Protein AF-A0A7J9ICP5-F1 (afdb_monomer)

Structure (mmCIF, N/CA/C/O backbone):
data_AF-A0A7J9ICP5-F1
#
_entry.id   AF-A0A7J9ICP5-F1
#
loop_
_atom_site.group_PDB
_atom_site.id
_atom_site.type_symbol
_atom_site.label_atom_id
_atom_site.label_alt_id
_atom_site.label_comp_id
_atom_site.label_asym_id
_atom_site.label_entity_id
_atom_site.label_seq_id
_atom_site.pdbx_PDB_ins_code
_atom_site.Cartn_x
_atom_site.Cartn_y
_atom_site.Cartn_z
_atom_site.occupancy
_atom_site.B_iso_or_equiv
_atom_site.auth_seq_id
_atom_site.auth_comp_id
_atom_site.auth_asym_id
_atom_site.auth_atom_id
_atom_site.pdbx_PDB_model_num
ATOM 1 N N . MET A 1 1 ? -25.278 -6.579 9.855 1.00 57.22 1 MET A N 1
ATOM 2 C CA . MET A 1 1 ? -24.110 -5.909 10.465 1.00 57.22 1 MET A CA 1
ATOM 3 C C . MET A 1 1 ? -23.139 -5.557 9.346 1.00 57.22 1 MET A C 1
ATOM 5 O O . MET A 1 1 ? -22.903 -6.419 8.502 1.00 57.22 1 MET A O 1
ATOM 9 N N . ARG A 1 2 ? -22.665 -4.307 9.237 1.00 70.25 2 ARG A N 1
ATOM 10 C CA . ARG A 1 2 ? -21.679 -3.963 8.193 1.00 70.25 2 ARG A CA 1
ATOM 11 C C . ARG A 1 2 ? -20.329 -4.577 8.582 1.00 70.25 2 ARG A C 1
ATOM 13 O O . ARG A 1 2 ? -19.960 -4.553 9.748 1.00 70.25 2 ARG A O 1
ATOM 20 N N . SER A 1 3 ? -19.593 -5.138 7.622 1.00 76.00 3 SER A N 1
ATOM 21 C CA . SER A 1 3 ? -18.364 -5.915 7.886 1.00 76.00 3 SER A CA 1
ATOM 22 C C . SER A 1 3 ? -17.249 -5.144 8.624 1.00 76.00 3 SER A C 1
ATOM 24 O O . SER A 1 3 ? -16.342 -5.784 9.167 1.00 76.00 3 SER A O 1
ATOM 26 N N . GLY A 1 4 ? -17.273 -3.807 8.596 1.00 79.19 4 GLY A N 1
ATOM 27 C CA . GLY A 1 4 ? -16.241 -2.940 9.172 1.00 79.19 4 GLY A CA 1
ATOM 28 C C . GLY A 1 4 ? -16.616 -2.218 10.462 1.00 79.19 4 GLY A C 1
ATOM 29 O O . GLY A 1 4 ? -15.794 -1.470 10.973 1.00 79.19 4 GLY A O 1
ATOM 30 N N . GLU A 1 5 ? -17.827 -2.409 10.982 1.00 87.94 5 GLU A N 1
ATOM 31 C CA . GLU A 1 5 ? -18.321 -1.657 12.138 1.00 87.94 5 GLU A CA 1
ATOM 32 C C . GLU A 1 5 ? -17.436 -1.889 13.377 1.00 87.94 5 GLU A C 1
ATOM 34 O O . GLU A 1 5 ? -17.171 -3.031 13.755 1.00 87.94 5 GLU A O 1
ATOM 39 N N . GLY A 1 6 ? -16.928 -0.801 13.966 1.00 88.75 6 GLY A N 1
ATOM 40 C CA . GLY A 1 6 ? -15.986 -0.834 15.093 1.00 88.75 6 GLY A CA 1
ATOM 41 C C . GLY A 1 6 ? -14.525 -1.124 14.725 1.00 88.75 6 GLY A C 1
ATOM 42 O O . GLY A 1 6 ? -13.682 -1.150 15.618 1.00 88.75 6 GLY A O 1
ATOM 43 N N . LYS A 1 7 ? -14.206 -1.313 13.437 1.00 95.38 7 LYS A N 1
ATOM 44 C CA . LYS A 1 7 ? -12.845 -1.598 12.964 1.00 95.38 7 LYS A CA 1
ATOM 45 C C . LYS A 1 7 ? -12.193 -0.360 12.371 1.00 95.38 7 LYS A C 1
ATOM 47 O O . LYS A 1 7 ? -12.807 0.360 11.578 1.00 95.38 7 LYS A O 1
ATOM 52 N N . THR A 1 8 ? -10.917 -0.165 12.686 1.00 97.19 8 THR A N 1
ATOM 53 C CA . THR A 1 8 ? -10.115 0.938 12.144 1.00 97.19 8 THR A CA 1
ATOM 54 C C . THR A 1 8 ? -9.072 0.402 11.175 1.00 97.19 8 THR A C 1
ATOM 56 O O . THR A 1 8 ? -8.443 -0.622 11.437 1.00 97.19 8 THR A O 1
ATOM 59 N N . VAL A 1 9 ? -8.884 1.079 10.045 1.00 96.94 9 VAL A N 1
ATOM 60 C CA . VAL A 1 9 ? -7.841 0.758 9.064 1.00 96.94 9 VAL A CA 1
ATOM 61 C C . VAL A 1 9 ? -7.053 2.004 8.688 1.00 96.94 9 VAL A C 1
ATOM 63 O O . VAL A 1 9 ? -7.603 3.105 8.644 1.00 96.94 9 VAL A O 1
ATOM 66 N N . CYS A 1 10 ? -5.773 1.822 8.382 1.00 96.44 10 CYS A N 1
ATOM 67 C CA . CYS A 1 10 ? -4.912 2.880 7.868 1.00 96.44 10 CYS A CA 1
ATOM 68 C C . CYS A 1 10 ? -4.816 2.787 6.340 1.00 96.44 10 CYS A C 1
ATOM 70 O O . CYS A 1 10 ? -4.688 1.693 5.790 1.00 96.44 10 CYS A O 1
ATOM 72 N N . VAL A 1 11 ? -4.860 3.923 5.648 1.00 95.69 11 VAL A N 1
ATOM 73 C CA . VAL A 1 11 ? -4.594 4.027 4.208 1.00 95.69 11 VAL A CA 1
ATOM 74 C C . VAL A 1 11 ? -3.476 5.042 3.994 1.00 95.69 11 VAL A C 1
ATOM 76 O O . VAL A 1 11 ? -3.651 6.236 4.252 1.00 95.69 11 VAL A O 1
ATOM 79 N N . THR A 1 12 ? -2.327 4.586 3.498 1.00 93.12 12 THR A N 1
ATOM 80 C CA . THR A 1 12 ? -1.235 5.495 3.119 1.00 93.12 12 THR A CA 1
ATOM 81 C C . THR A 1 12 ? -1.519 6.081 1.743 1.00 93.12 12 THR A C 1
ATOM 83 O O . THR A 1 12 ? -2.056 5.391 0.877 1.00 93.12 12 THR A O 1
ATOM 86 N N . GLY A 1 13 ? -1.182 7.355 1.517 1.00 89.88 13 GLY A N 1
ATOM 87 C CA . GLY A 1 13 ? -1.407 7.990 0.213 1.00 89.88 13 GLY A CA 1
ATOM 88 C C . GLY A 1 13 ? -2.889 8.160 -0.135 1.00 89.88 13 GLY A C 1
ATOM 89 O O . GLY A 1 13 ? -3.246 8.101 -1.306 1.00 89.88 13 GLY A O 1
ATOM 90 N N . ALA A 1 14 ? -3.751 8.383 0.866 1.00 91.44 14 ALA A N 1
ATOM 91 C CA . ALA A 1 14 ? -5.214 8.437 0.733 1.00 91.44 14 ALA A CA 1
ATOM 92 C C . ALA A 1 14 ? -5.750 9.420 -0.334 1.00 91.44 14 ALA A C 1
ATOM 94 O O . ALA A 1 14 ? -6.860 9.240 -0.832 1.00 91.44 14 ALA A O 1
ATOM 95 N N . PHE A 1 15 ? -4.962 10.431 -0.709 1.00 88.56 15 PHE A N 1
ATOM 96 C CA . PHE A 1 15 ? -5.285 11.395 -1.770 1.00 88.56 15 PHE A CA 1
ATOM 97 C C . PHE A 1 15 ? -5.032 10.866 -3.194 1.00 88.56 15 PHE A C 1
ATOM 99 O O . PHE A 1 15 ? -5.387 11.526 -4.167 1.00 88.56 15 PHE A O 1
ATOM 106 N N . GLY A 1 16 ? -4.407 9.696 -3.336 1.00 87.38 16 GLY A N 1
ATOM 107 C CA . GLY A 1 16 ? -4.132 9.070 -4.625 1.00 87.38 16 GLY A CA 1
ATOM 108 C C . GLY A 1 16 ? -5.400 8.592 -5.335 1.00 87.38 16 GLY A C 1
ATOM 109 O O . GLY A 1 16 ? -6.433 8.342 -4.716 1.00 87.38 16 GLY A O 1
ATOM 110 N N . TYR A 1 17 ? -5.310 8.408 -6.653 1.00 90.12 17 TYR A N 1
ATOM 111 C CA . TYR A 1 17 ? -6.454 8.036 -7.491 1.00 90.12 17 TYR A CA 1
ATOM 112 C C . TYR A 1 17 ? -7.150 6.748 -7.013 1.00 90.12 17 TYR A C 1
ATOM 114 O O . TYR A 1 17 ? -8.335 6.768 -6.680 1.00 90.12 17 TYR A O 1
ATOM 122 N N . ILE A 1 18 ? -6.401 5.647 -6.882 1.00 89.69 18 ILE A N 1
ATOM 123 C CA . ILE A 1 18 ? -6.932 4.357 -6.402 1.00 89.69 18 ILE A CA 1
ATOM 124 C C . ILE A 1 18 ? -7.323 4.448 -4.920 1.00 89.69 18 ILE A C 1
ATOM 126 O O . ILE A 1 18 ? -8.354 3.911 -4.507 1.00 89.69 18 ILE A O 1
ATOM 130 N N . ALA A 1 19 ? -6.524 5.168 -4.130 1.00 91.56 19 ALA A N 1
ATOM 131 C CA . ALA A 1 19 ? -6.720 5.317 -2.695 1.00 91.56 19 ALA A CA 1
ATOM 132 C C . ALA A 1 19 ? -8.046 6.016 -2.365 1.00 91.56 19 ALA A C 1
ATOM 134 O O . ALA A 1 19 ? -8.776 5.557 -1.495 1.00 91.56 19 ALA A O 1
ATOM 135 N N . SER A 1 20 ? -8.413 7.062 -3.108 1.00 93.94 20 SER A N 1
ATOM 136 C CA . SER A 1 20 ? -9.664 7.800 -2.896 1.00 93.94 20 SER A CA 1
ATOM 137 C C . SER A 1 20 ? -10.902 6.906 -3.067 1.00 93.94 20 SER A C 1
ATOM 139 O O . SER A 1 20 ? -11.825 6.923 -2.245 1.00 93.94 20 SER A O 1
ATOM 141 N N . CYS A 1 21 ? -10.890 6.041 -4.086 1.00 94.81 21 CYS A N 1
ATOM 142 C CA . CYS A 1 21 ? -11.923 5.037 -4.314 1.00 94.81 21 CYS A CA 1
ATOM 143 C C . CYS A 1 21 ? -11.946 3.988 -3.196 1.00 94.81 21 CYS A C 1
ATOM 145 O O . CYS A 1 21 ? -13.022 3.644 -2.703 1.00 94.81 21 CYS A O 1
ATOM 147 N N . LEU A 1 22 ? -10.777 3.509 -2.764 1.00 94.81 22 LEU A N 1
ATOM 148 C CA . LEU A 1 22 ? -10.652 2.559 -1.660 1.00 94.81 22 LEU A CA 1
ATOM 149 C C . LEU A 1 22 ? -11.206 3.135 -0.348 1.00 94.81 22 LEU A C 1
ATOM 151 O O . LEU A 1 22 ? -12.031 2.490 0.297 1.00 94.81 22 LEU A O 1
ATOM 155 N N . VAL A 1 23 ? -10.825 4.364 0.012 1.00 96.12 23 VAL A N 1
ATOM 156 C CA . VAL A 1 23 ? -11.316 5.074 1.205 1.00 96.12 23 VAL A CA 1
ATOM 157 C C . VAL A 1 23 ? -12.838 5.192 1.163 1.00 96.12 23 VAL A C 1
ATOM 159 O O . VAL A 1 23 ? -13.505 4.846 2.138 1.00 96.12 23 VAL A O 1
ATOM 162 N N . LYS A 1 24 ? -13.412 5.587 0.018 1.00 95.38 24 LYS A N 1
ATOM 163 C CA . LYS A 1 24 ? -14.870 5.641 -0.160 1.00 95.38 24 LYS A CA 1
ATOM 164 C C . LYS A 1 24 ? -15.528 4.287 0.127 1.00 95.38 24 L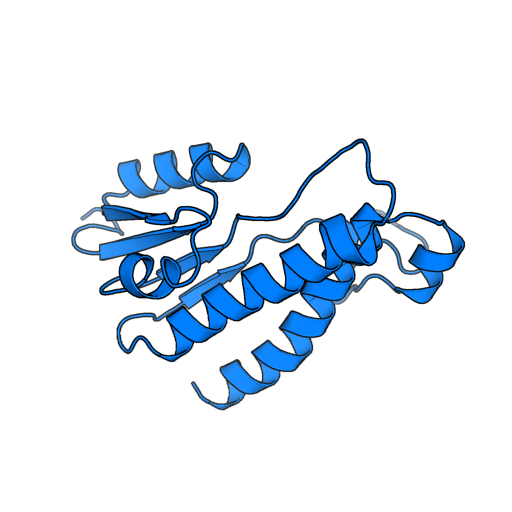YS A C 1
ATOM 166 O O . LYS A 1 24 ? -16.529 4.236 0.838 1.00 95.38 24 LYS A O 1
ATOM 171 N N . GLN A 1 25 ? -14.979 3.190 -0.396 1.00 96.12 25 GLN A N 1
ATOM 172 C 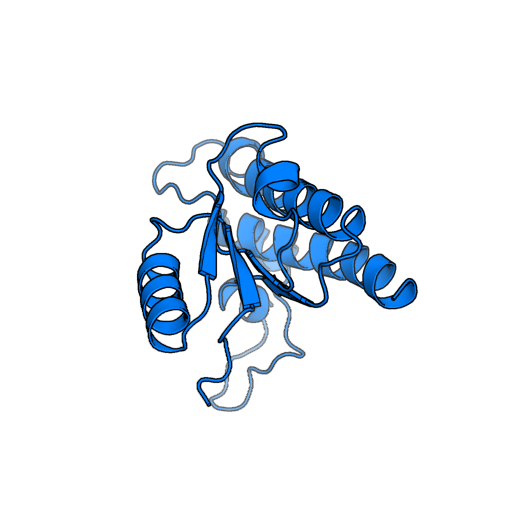CA . GLN A 1 25 ? -15.527 1.846 -0.176 1.00 96.12 25 GLN A CA 1
ATOM 173 C C . GLN A 1 25 ? -15.398 1.384 1.282 1.00 96.12 25 GLN A C 1
ATOM 175 O O . GLN A 1 25 ? -16.332 0.784 1.816 1.00 96.12 25 GLN A O 1
ATOM 180 N N . LEU A 1 26 ? -14.277 1.682 1.942 1.00 95.94 26 LEU A N 1
ATOM 181 C CA . LEU A 1 26 ? -14.059 1.366 3.356 1.00 95.94 26 LEU A CA 1
ATOM 182 C C . LEU A 1 26 ? -15.070 2.099 4.250 1.00 95.94 26 LEU A C 1
ATOM 184 O O . LEU A 1 26 ? -15.741 1.464 5.065 1.00 95.94 26 LEU A O 1
ATOM 188 N N . LEU A 1 27 ? -15.271 3.400 4.026 1.00 96.31 27 LEU A N 1
ATOM 189 C CA . LEU A 1 27 ? -16.260 4.196 4.760 1.00 96.31 27 LEU A CA 1
ATOM 190 C C . LEU A 1 27 ? -17.692 3.683 4.534 1.00 96.31 27 LEU A C 1
ATOM 192 O O . LEU A 1 27 ? -18.451 3.508 5.487 1.00 96.31 27 LEU A O 1
ATOM 196 N N . LEU A 1 28 ? -18.063 3.352 3.289 1.00 95.81 28 LEU A N 1
ATOM 197 C CA . LEU A 1 28 ? -19.379 2.770 2.980 1.00 95.81 28 LEU A CA 1
ATOM 198 C C . LEU A 1 28 ? -19.614 1.432 3.701 1.00 95.81 28 LEU A C 1
ATOM 200 O O . LEU A 1 28 ? -20.741 1.124 4.099 1.00 95.81 28 LEU A O 1
ATOM 204 N N . ARG A 1 29 ? -18.550 0.657 3.926 1.00 95.44 29 ARG A N 1
ATOM 205 C CA . ARG A 1 29 ? -18.579 -0.609 4.674 1.00 95.44 29 ARG A CA 1
ATOM 206 C C . ARG A 1 29 ? -18.495 -0.438 6.197 1.00 95.44 29 ARG A C 1
ATOM 208 O O . ARG A 1 29 ? -18.512 -1.447 6.900 1.00 95.44 29 ARG A O 1
ATOM 215 N N . GLY A 1 30 ? -18.476 0.799 6.699 1.00 95.25 30 GLY A N 1
ATOM 216 C CA . GLY A 1 30 ? -18.539 1.121 8.128 1.00 95.25 30 GLY A CA 1
ATOM 217 C C . GLY A 1 30 ? -17.196 1.104 8.859 1.00 95.25 30 GLY A C 1
ATOM 218 O O . GLY A 1 30 ? -17.205 1.086 10.084 1.00 95.25 30 GLY A O 1
ATOM 219 N N . TYR A 1 31 ? -16.072 1.091 8.136 1.00 97.06 31 TYR A N 1
ATOM 220 C CA . TYR A 1 31 ? -14.744 1.209 8.743 1.00 97.06 31 TYR A CA 1
ATOM 221 C C . TYR A 1 31 ? -14.447 2.656 9.141 1.00 97.06 31 TYR A C 1
ATOM 223 O O . TYR A 1 31 ? -14.782 3.587 8.407 1.00 97.06 31 TYR A O 1
ATOM 231 N N . THR A 1 32 ? -13.712 2.832 10.236 1.00 97.31 32 THR A N 1
ATOM 232 C CA . THR A 1 32 ? -12.996 4.081 10.514 1.00 97.31 32 THR A CA 1
ATOM 233 C C . THR A 1 32 ? -11.697 4.079 9.715 1.00 97.31 32 THR A C 1
ATOM 235 O O . THR A 1 32 ? -10.926 3.122 9.781 1.00 97.31 32 THR A O 1
ATOM 238 N N . VAL A 1 33 ? -11.442 5.139 8.947 1.00 96.38 33 VAL A N 1
ATOM 239 C CA . VAL A 1 33 ? -10.236 5.245 8.116 1.00 96.38 33 VAL A CA 1
ATOM 240 C C . VAL A 1 33 ? -9.304 6.305 8.687 1.00 96.38 33 VAL A C 1
ATOM 242 O O . VAL A 1 33 ? -9.676 7.474 8.777 1.00 96.38 33 VAL A O 1
ATOM 245 N N . LYS A 1 34 ? -8.078 5.902 9.028 1.00 95.31 34 LYS A N 1
ATOM 246 C CA . LYS A 1 34 ? -6.953 6.808 9.271 1.00 95.31 34 LYS A CA 1
ATOM 247 C C . LYS A 1 34 ? -6.164 6.983 7.974 1.00 95.31 34 LYS A C 1
ATOM 249 O O . LYS A 1 34 ? -5.876 6.007 7.287 1.00 95.31 34 LYS A O 1
ATOM 254 N N . ALA A 1 35 ? -5.814 8.218 7.635 1.00 91.19 35 ALA A N 1
ATOM 255 C CA . ALA A 1 35 ? -4.960 8.527 6.492 1.00 91.19 35 ALA A CA 1
ATOM 256 C C . ALA A 1 35 ? -3.599 9.018 6.992 1.00 91.19 35 ALA A C 1
ATOM 258 O O . ALA A 1 35 ? -3.552 9.899 7.848 1.00 91.19 35 ALA A O 1
ATOM 259 N N . SER A 1 36 ? -2.504 8.46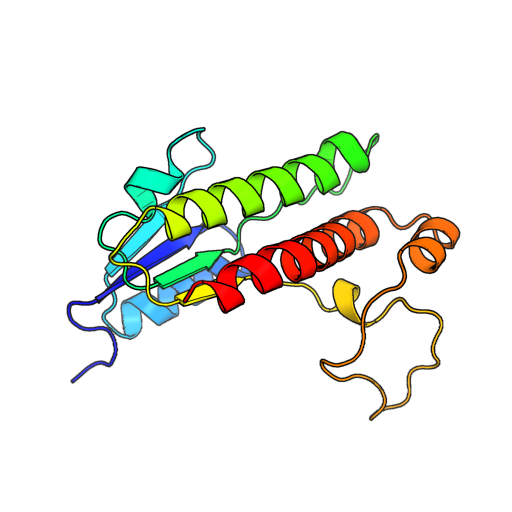4 6.465 1.00 82.50 36 SER A N 1
ATOM 260 C CA . SER A 1 36 ? -1.155 8.918 6.819 1.00 82.50 36 SER A CA 1
ATOM 261 C C . SER A 1 36 ? -0.680 10.046 5.895 1.00 82.50 36 SER A C 1
ATOM 263 O O . SER A 1 36 ? -0.985 10.063 4.697 1.00 82.50 36 SER A O 1
ATOM 265 N N . VAL A 1 37 ? 0.112 10.966 6.446 1.00 69.31 37 VAL A N 1
ATOM 266 C CA . VAL A 1 37 ? 0.812 12.036 5.711 1.00 69.31 37 VAL A CA 1
ATOM 267 C C . VAL A 1 37 ? 2.292 11.639 5.571 1.00 69.31 37 VAL A C 1
ATOM 269 O O . VAL A 1 37 ? 2.739 10.727 6.254 1.00 69.31 37 VAL A O 1
ATOM 272 N N . ARG A 1 38 ? 3.063 12.221 4.643 1.00 67.19 38 ARG A N 1
ATOM 273 C CA . ARG A 1 38 ? 4.445 11.781 4.323 1.00 67.19 38 ARG A CA 1
ATOM 274 C C . ARG A 1 38 ? 5.505 12.303 5.310 1.00 67.19 38 ARG A C 1
ATOM 276 O O . ARG A 1 38 ? 6.607 12.636 4.882 1.00 67.19 38 ARG A O 1
ATOM 283 N N . ASP A 1 39 ? 5.204 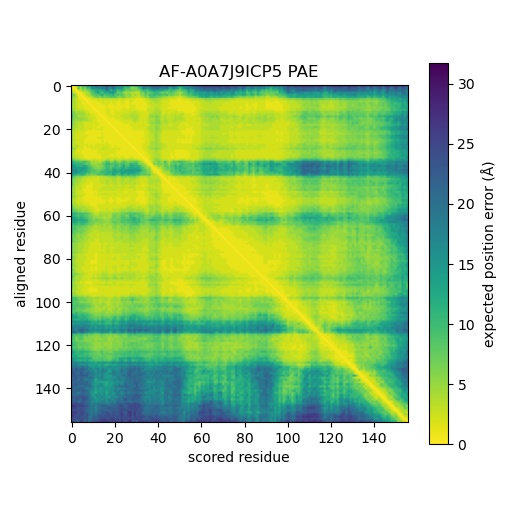12.352 6.604 1.00 66.31 39 ASP A N 1
ATOM 284 C CA . ASP A 1 39 ? 6.145 12.865 7.606 1.00 66.31 39 ASP A CA 1
ATOM 285 C C . ASP A 1 39 ? 6.909 11.713 8.292 1.00 66.31 39 ASP A C 1
ATOM 287 O O . ASP A 1 39 ? 6.311 10.677 8.605 1.00 66.31 39 ASP A O 1
ATOM 291 N N . PRO A 1 40 ? 8.226 11.830 8.539 1.00 57.06 40 PRO A N 1
ATOM 292 C CA . PRO A 1 40 ? 8.976 10.833 9.307 1.00 57.06 40 PRO A CA 1
ATOM 293 C C . PRO A 1 40 ? 8.339 10.582 10.686 1.00 57.06 40 PRO A C 1
ATOM 295 O O . PRO A 1 40 ? 7.993 11.528 11.386 1.00 57.06 40 PRO 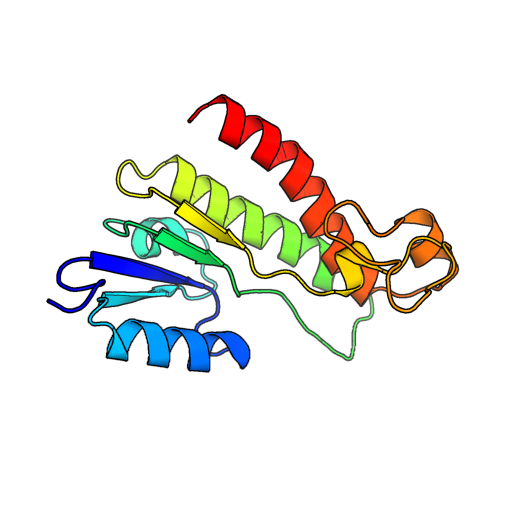A O 1
ATOM 298 N N . GLY A 1 41 ? 8.148 9.314 11.069 1.00 66.00 41 GLY A N 1
ATOM 299 C CA . GLY A 1 41 ? 7.477 8.926 12.324 1.00 66.00 41 GLY A CA 1
ATOM 300 C C . GLY A 1 41 ? 5.945 9.049 12.317 1.00 66.00 41 GLY A C 1
ATOM 301 O O . GLY A 1 41 ? 5.292 8.627 13.267 1.00 66.00 41 GLY A O 1
ATOM 302 N N . SER A 1 42 ? 5.336 9.568 11.244 1.00 74.38 42 SER A N 1
ATOM 303 C CA . SER A 1 42 ? 3.869 9.673 11.146 1.00 74.38 42 SER A CA 1
ATOM 304 C C . SER A 1 42 ? 3.159 8.332 10.957 1.00 74.38 42 SER A C 1
ATOM 306 O O . SER A 1 42 ? 1.957 8.237 11.201 1.00 74.38 42 SER A O 1
ATOM 308 N N . TYR A 1 43 ? 3.872 7.291 10.518 1.00 88.69 43 TYR A N 1
ATOM 309 C CA . TYR A 1 43 ? 3.260 5.987 10.292 1.00 88.69 43 TYR A CA 1
ATOM 310 C C . TYR A 1 43 ? 2.914 5.284 11.604 1.00 88.69 43 TYR A C 1
ATOM 312 O O . TYR A 1 43 ? 1.845 4.686 11.661 1.00 88.69 43 TYR A O 1
ATOM 320 N N . ASP A 1 44 ? 3.718 5.430 12.663 1.00 90.12 44 ASP A N 1
ATOM 321 C CA . ASP A 1 44 ? 3.451 4.813 13.972 1.00 90.12 44 ASP A CA 1
ATOM 322 C C . ASP A 1 44 ? 2.094 5.265 14.534 1.00 90.12 44 ASP A C 1
ATOM 324 O O . ASP A 1 44 ? 1.232 4.444 14.849 1.00 90.12 44 ASP A O 1
ATOM 328 N N . SER A 1 45 ? 1.847 6.577 14.555 1.00 89.88 45 SER A N 1
ATOM 329 C CA . SER A 1 45 ? 0.567 7.140 15.006 1.00 89.88 45 SER A CA 1
ATOM 330 C C . SER A 1 45 ? -0.590 6.841 14.041 1.00 89.88 45 SER A C 1
ATOM 332 O O . SER A 1 45 ? -1.740 6.659 14.461 1.00 89.88 45 SER A O 1
ATOM 334 N N . ALA A 1 46 ? -0.308 6.744 12.737 1.00 91.12 46 ALA A N 1
ATOM 335 C CA . ALA A 1 46 ? -1.312 6.400 11.735 1.00 91.12 46 ALA A CA 1
ATOM 336 C C . ALA A 1 46 ? -1.772 4.934 11.831 1.00 91.12 46 ALA A C 1
ATOM 338 O O . ALA A 1 46 ? -2.943 4.649 11.567 1.00 91.12 46 ALA A O 1
ATOM 339 N N . VAL A 1 47 ? -0.888 4.004 12.210 1.00 93.56 47 VAL A N 1
ATOM 340 C CA . VAL A 1 47 ? -1.220 2.574 12.356 1.00 93.56 47 VAL A CA 1
ATOM 341 C C . VAL A 1 47 ? -1.681 2.197 13.763 1.00 93.56 47 VAL A C 1
ATOM 343 O O . VAL A 1 47 ? -2.245 1.119 13.944 1.00 93.56 47 VAL A O 1
ATOM 346 N N . GLU A 1 48 ? -1.498 3.065 14.756 1.00 92.81 48 GLU A N 1
ATOM 347 C CA . GLU A 1 48 ? -1.948 2.824 16.127 1.00 92.81 48 GLU A CA 1
ATOM 348 C C . GLU A 1 48 ? -3.456 2.517 16.186 1.00 92.81 48 GLU A C 1
ATOM 350 O O . GLU A 1 48 ? -4.292 3.291 15.703 1.00 92.81 48 GLU A O 1
ATOM 355 N N . GLY A 1 49 ? -3.818 1.373 16.774 1.00 94.62 49 GLY A N 1
ATOM 356 C CA . GLY A 1 49 ? -5.207 0.922 16.910 1.00 94.62 49 GLY A CA 1
ATOM 357 C C . GLY A 1 49 ? -5.882 0.497 15.599 1.00 94.62 49 GLY A C 1
ATOM 358 O O . GLY A 1 49 ? -7.084 0.224 15.597 1.00 94.62 49 GLY A O 1
ATOM 359 N N . CYS A 1 50 ? -5.149 0.448 14.484 1.00 96.56 50 CYS A N 1
ATOM 360 C CA . CYS A 1 50 ? -5.648 -0.094 13.226 1.00 96.56 50 CYS A CA 1
ATOM 361 C C . CYS A 1 50 ? -5.549 -1.626 13.227 1.00 96.56 50 CYS A C 1
ATOM 363 O O . CYS A 1 50 ? -4.563 -2.202 13.664 1.00 96.56 50 CYS A O 1
ATOM 365 N N . GLU A 1 51 ? -6.547 -2.301 12.661 1.00 95.88 51 GLU A N 1
ATOM 366 C CA . GLU A 1 51 ? -6.505 -3.754 12.449 1.00 95.88 51 GLU A CA 1
ATOM 367 C C . GLU A 1 51 ? -5.893 -4.131 11.099 1.00 95.88 51 GLU A C 1
ATOM 369 O O . GLU A 1 51 ? -5.494 -5.277 10.882 1.00 95.88 51 GLU A O 1
ATOM 374 N N . GLY A 1 52 ? -5.822 -3.179 10.170 1.00 94.69 52 GLY A N 1
ATOM 375 C CA . GLY A 1 52 ? -5.187 -3.393 8.882 1.00 94.69 52 GLY A CA 1
ATOM 376 C C . GLY A 1 52 ? -4.688 -2.114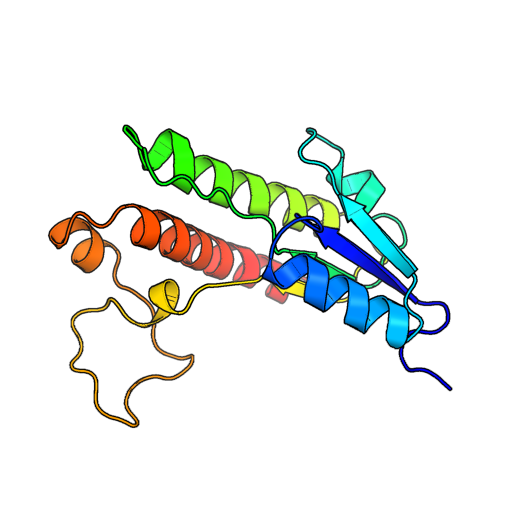 8.233 1.00 94.69 52 GLY A C 1
ATOM 377 O O . GLY A 1 52 ? -5.152 -1.015 8.545 1.00 94.69 52 GLY A O 1
ATOM 378 N N . VAL A 1 53 ? -3.742 -2.279 7.314 1.00 95.81 53 VAL A N 1
ATOM 379 C CA . VAL A 1 53 ? -3.118 -1.182 6.568 1.00 95.81 53 VAL A CA 1
ATOM 380 C C . VAL A 1 53 ? -3.215 -1.453 5.080 1.00 95.81 53 VAL A C 1
ATOM 382 O O . VAL A 1 53 ? -2.870 -2.536 4.623 1.00 95.81 53 VAL A O 1
ATOM 385 N N . PHE A 1 54 ? -3.654 -0.457 4.322 1.00 95.19 54 PHE A N 1
ATOM 386 C CA . PHE A 1 54 ? -3.579 -0.437 2.870 1.00 95.19 54 PHE A CA 1
ATOM 387 C C . PHE A 1 54 ? -2.472 0.530 2.467 1.00 95.19 54 PHE A C 1
ATOM 389 O O . PHE A 1 54 ? -2.640 1.751 2.525 1.00 95.19 54 PHE A O 1
ATOM 396 N N . HIS A 1 55 ? -1.325 -0.014 2.073 1.00 93.06 55 HIS A N 1
ATOM 397 C CA . HIS A 1 55 ? -0.230 0.793 1.563 1.00 93.06 55 HIS A CA 1
ATOM 398 C C . HIS A 1 55 ? -0.461 1.072 0.081 1.00 93.06 55 HIS A C 1
ATOM 400 O O . HIS A 1 55 ? -0.324 0.181 -0.760 1.00 93.06 55 HIS A O 1
ATOM 406 N N . THR A 1 56 ? -0.866 2.300 -0.229 1.00 91.19 56 THR A N 1
ATOM 407 C CA . THR A 1 56 ? -1.077 2.758 -1.613 1.00 91.19 56 THR A CA 1
ATOM 408 C C . THR A 1 56 ? -0.114 3.879 -2.005 1.00 91.19 56 THR A C 1
ATOM 410 O O . THR A 1 56 ? 0.006 4.209 -3.184 1.00 91.19 56 THR A O 1
ATOM 413 N N . ALA A 1 57 ? 0.592 4.460 -1.028 1.00 88.94 57 ALA A N 1
ATOM 414 C CA . ALA A 1 57 ? 1.576 5.502 -1.266 1.00 88.94 57 ALA A CA 1
ATOM 415 C C . ALA A 1 57 ? 2.773 4.963 -2.060 1.00 88.94 57 ALA A C 1
ATOM 417 O O . ALA A 1 57 ? 3.462 4.042 -1.630 1.00 88.94 57 ALA A O 1
ATOM 418 N N . SER A 1 58 ? 3.060 5.599 -3.191 1.00 85.75 58 SER A N 1
ATOM 419 C CA . SER A 1 58 ? 4.243 5.335 -4.003 1.00 85.75 58 SER A CA 1
ATOM 420 C C . SER A 1 58 ? 4.677 6.637 -4.686 1.00 85.75 58 SER A C 1
ATOM 422 O O . SER A 1 58 ? 3.807 7.422 -5.082 1.00 85.75 58 SER A O 1
ATOM 424 N N . PRO A 1 59 ? 5.986 6.936 -4.781 1.00 83.75 59 PRO A N 1
ATOM 425 C CA . PRO A 1 59 ? 6.460 8.073 -5.554 1.00 83.75 59 PRO A CA 1
ATOM 426 C C . PRO A 1 59 ? 6.122 7.876 -7.034 1.00 83.75 59 PRO A C 1
ATOM 428 O O . PRO A 1 59 ? 6.358 6.820 -7.616 1.00 83.75 59 PRO A O 1
ATOM 431 N N . PHE A 1 60 ? 5.583 8.920 -7.651 1.00 77.06 60 PHE A N 1
ATOM 432 C CA . PHE A 1 60 ? 5.291 8.933 -9.074 1.00 77.06 60 PHE A CA 1
ATOM 433 C C . PHE A 1 60 ? 5.611 10.317 -9.625 1.00 77.06 60 PHE A C 1
ATOM 435 O O . PHE A 1 60 ? 5.005 11.307 -9.215 1.00 77.06 60 PHE A O 1
ATOM 442 N N . ASN A 1 61 ? 6.586 10.383 -10.527 1.00 74.19 61 ASN A N 1
ATOM 443 C CA . ASN A 1 61 ? 6.963 11.598 -11.232 1.00 74.19 61 ASN A CA 1
ATOM 444 C C . ASN A 1 61 ? 7.282 11.245 -12.692 1.00 74.19 61 ASN A C 1
ATOM 446 O O . ASN A 1 61 ? 7.863 10.196 -12.969 1.00 74.19 61 ASN A O 1
ATOM 450 N N . HIS A 1 62 ? 6.855 12.103 -13.615 1.00 69.62 62 HIS A N 1
ATOM 451 C CA . HIS A 1 62 ? 7.068 11.927 -15.051 1.00 69.62 62 HIS A CA 1
ATOM 452 C C . HIS A 1 62 ? 8.403 12.505 -15.531 1.00 69.62 62 HIS A C 1
ATOM 454 O O . HIS A 1 62 ? 8.917 12.045 -16.546 1.00 69.62 62 HIS A O 1
ATOM 460 N N . ASP A 1 63 ? 8.956 13.483 -14.812 1.00 79.38 63 ASP A N 1
ATOM 461 C CA . ASP A 1 63 ? 10.225 14.133 -15.146 1.00 79.38 63 ASP A CA 1
ATOM 462 C C . ASP A 1 63 ? 11.281 13.744 -14.108 1.00 79.38 63 ASP A C 1
ATOM 464 O O . ASP A 1 63 ? 11.469 14.422 -13.100 1.00 79.38 63 ASP A O 1
ATOM 468 N N . VAL A 1 64 ? 11.884 12.573 -14.316 1.00 75.19 64 VAL A N 1
ATOM 469 C CA . VAL A 1 64 ? 12.835 11.948 -13.390 1.00 75.19 64 VAL A CA 1
ATOM 470 C C . VAL A 1 64 ? 14.208 11.923 -14.037 1.00 75.19 64 VAL A C 1
ATOM 472 O O . VAL A 1 64 ? 14.371 11.362 -15.123 1.00 75.19 64 VAL A O 1
ATOM 475 N N . LYS A 1 65 ? 15.198 12.514 -13.363 1.00 82.81 65 LYS A N 1
ATOM 476 C CA . LYS A 1 65 ? 16.585 12.573 -13.846 1.00 82.81 65 LYS A CA 1
ATOM 477 C C . LYS A 1 65 ? 17.422 11.460 -13.238 1.00 82.81 65 LYS A C 1
ATOM 479 O O . LYS A 1 65 ? 18.204 10.836 -13.951 1.00 82.81 65 LYS A O 1
ATOM 484 N N . ASP A 1 66 ? 17.213 11.200 -11.950 1.00 83.06 66 ASP A N 1
ATOM 485 C CA . ASP A 1 66 ? 17.815 10.100 -11.209 1.00 83.06 66 ASP A CA 1
ATOM 486 C C . ASP A 1 66 ? 16.719 9.174 -10.652 1.00 83.06 66 ASP A C 1
ATOM 488 O O . ASP A 1 66 ? 16.179 9.395 -9.569 1.00 83.06 66 ASP A O 1
ATOM 492 N N . PRO A 1 67 ? 16.360 8.111 -11.382 1.00 75.88 67 PRO A N 1
ATOM 493 C CA . PRO A 1 67 ? 15.346 7.161 -10.945 1.00 75.88 67 PRO A CA 1
ATOM 494 C C . PRO A 1 67 ? 15.647 6.433 -9.652 1.00 75.88 67 PRO A C 1
ATOM 496 O O . PRO A 1 67 ? 14.717 5.984 -8.979 1.00 75.88 67 PRO A O 1
ATOM 499 N N . GLU A 1 68 ? 16.924 6.248 -9.343 1.00 77.31 68 GLU A N 1
ATOM 500 C CA . GLU A 1 68 ? 17.319 5.533 -8.148 1.00 77.31 68 GLU A CA 1
ATOM 501 C C . GLU A 1 68 ? 17.009 6.405 -6.936 1.00 77.31 68 GLU A C 1
ATOM 503 O O . GLU A 1 68 ? 16.185 6.027 -6.104 1.00 77.31 68 GLU A O 1
ATOM 508 N N . ALA A 1 69 ? 17.540 7.627 -6.920 1.00 83.25 69 ALA A N 1
ATOM 509 C CA . ALA A 1 69 ? 17.325 8.571 -5.832 1.00 83.25 69 ALA A CA 1
ATOM 510 C C . ALA A 1 69 ? 15.883 9.111 -5.754 1.00 83.25 69 ALA A C 1
ATOM 512 O O . ALA A 1 69 ? 15.375 9.359 -4.659 1.00 83.25 69 ALA A O 1
ATOM 513 N N . GLU A 1 70 ? 15.210 9.314 -6.892 1.00 82.25 70 GLU A N 1
ATOM 514 C CA . GLU A 1 70 ? 13.905 9.990 -6.939 1.00 82.25 70 GLU A CA 1
ATOM 515 C C . GLU A 1 70 ? 12.705 9.032 -6.886 1.00 82.25 70 GLU A C 1
ATOM 517 O O . GLU A 1 70 ? 11.625 9.433 -6.442 1.00 82.25 70 GLU A O 1
ATOM 522 N N . LEU A 1 71 ? 12.861 7.773 -7.319 1.00 78.94 71 LEU A N 1
ATOM 523 C CA . LEU A 1 71 ? 11.764 6.797 -7.350 1.00 78.94 71 LEU A CA 1
ATOM 524 C C . LEU A 1 71 ? 12.058 5.541 -6.535 1.00 78.94 71 LEU A C 1
ATOM 526 O O . LEU A 1 71 ? 11.235 5.158 -5.706 1.00 78.94 71 LEU A O 1
ATOM 530 N N . LEU A 1 72 ? 13.178 4.861 -6.782 1.00 78.69 72 LEU A N 1
ATOM 531 C CA . LEU A 1 72 ? 13.469 3.574 -6.149 1.00 78.69 72 LEU A CA 1
ATOM 532 C C . LEU A 1 72 ? 13.670 3.722 -4.640 1.00 78.69 72 LEU A C 1
ATOM 534 O O . LEU A 1 72 ? 12.931 3.123 -3.859 1.00 78.69 72 LEU A O 1
ATOM 538 N N . ASP A 1 73 ? 14.619 4.557 -4.237 1.00 82.56 73 ASP A N 1
ATOM 539 C CA . ASP A 1 73 ? 14.969 4.771 -2.839 1.00 82.56 73 ASP A CA 1
ATOM 540 C C . ASP A 1 73 ? 13.766 5.219 -1.998 1.00 82.56 73 ASP A C 1
ATOM 542 O O . ASP A 1 73 ? 13.517 4.620 -0.946 1.00 82.56 73 ASP A O 1
ATOM 546 N N . PRO A 1 74 ? 12.969 6.221 -2.427 1.00 84.69 74 PRO A N 1
ATOM 547 C CA . PRO A 1 74 ? 11.799 6.639 -1.669 1.00 84.69 74 PRO A CA 1
ATOM 548 C C . PRO A 1 74 ? 10.696 5.576 -1.630 1.00 84.69 74 PRO A C 1
ATOM 550 O O . PRO A 1 74 ? 9.992 5.488 -0.624 1.00 84.69 74 PRO A O 1
ATOM 553 N N . ALA A 1 75 ? 10.530 4.766 -2.684 1.00 82.81 75 ALA A N 1
ATOM 554 C CA . ALA A 1 75 ? 9.540 3.689 -2.704 1.00 82.81 75 ALA A CA 1
ATOM 555 C C . ALA A 1 75 ? 9.907 2.566 -1.723 1.00 82.81 75 ALA A C 1
ATOM 557 O O . ALA A 1 75 ? 9.059 2.138 -0.932 1.00 82.81 75 ALA A O 1
ATOM 558 N N . VAL A 1 76 ? 11.177 2.148 -1.716 1.00 82.19 76 VAL A N 1
ATOM 559 C CA . VAL A 1 76 ? 11.697 1.138 -0.787 1.00 82.19 76 VAL A CA 1
ATOM 560 C C . VAL A 1 76 ? 11.624 1.667 0.641 1.00 82.19 76 VAL A C 1
ATOM 562 O O . VAL A 1 76 ? 10.902 1.105 1.462 1.00 82.19 76 VAL A O 1
ATOM 565 N N . LYS A 1 77 ? 12.273 2.802 0.933 1.00 85.31 77 LYS A N 1
ATOM 566 C CA . LYS A 1 77 ? 12.308 3.393 2.284 1.00 85.31 77 LYS A CA 1
ATOM 567 C C . LYS A 1 77 ? 10.906 3.690 2.810 1.00 85.31 77 LYS A C 1
ATOM 569 O O . LYS A 1 77 ? 10.616 3.415 3.971 1.00 85.31 77 LYS A O 1
ATOM 574 N N . GLY A 1 78 ? 10.024 4.218 1.962 1.00 85.56 78 GLY A N 1
ATOM 575 C CA . GLY A 1 78 ? 8.636 4.494 2.322 1.00 85.56 78 GLY A CA 1
ATOM 576 C C . GLY A 1 78 ? 7.872 3.231 2.709 1.00 85.56 78 GLY A C 1
ATOM 577 O O . GLY A 1 78 ? 7.150 3.243 3.703 1.00 85.56 78 GLY A O 1
ATOM 578 N N . THR A 1 79 ? 8.060 2.135 1.972 1.00 86.88 79 THR A N 1
ATOM 579 C CA . THR A 1 79 ? 7.370 0.879 2.283 1.00 86.88 79 THR A CA 1
ATOM 580 C C . THR A 1 79 ? 7.945 0.201 3.524 1.00 86.88 79 THR A C 1
ATOM 582 O O . THR A 1 79 ? 7.175 -0.222 4.381 1.00 86.88 79 THR A O 1
ATOM 585 N N . LEU A 1 80 ? 9.272 0.170 3.672 1.00 87.06 80 LEU A N 1
ATOM 586 C CA . LEU A 1 80 ? 9.933 -0.365 4.867 1.00 87.06 80 LEU A CA 1
ATOM 587 C C . LEU A 1 80 ? 9.499 0.363 6.135 1.00 87.06 80 LEU A C 1
ATOM 589 O O . LEU A 1 80 ? 9.225 -0.268 7.149 1.00 87.06 80 LEU A O 1
ATOM 593 N N . ASN A 1 81 ? 9.379 1.688 6.072 1.00 88.19 81 ASN A N 1
ATOM 594 C CA . ASN A 1 81 ? 8.923 2.482 7.206 1.00 88.19 81 ASN A CA 1
ATOM 595 C C . ASN A 1 81 ? 7.503 2.077 7.640 1.00 88.19 81 ASN A C 1
ATOM 597 O O . ASN A 1 81 ? 7.266 1.805 8.811 1.00 88.19 81 ASN A O 1
ATOM 601 N N . VAL A 1 82 ? 6.580 1.925 6.682 1.00 89.31 82 VAL A N 1
ATOM 602 C CA . VAL A 1 82 ? 5.211 1.459 6.962 1.00 89.31 82 VAL A CA 1
ATOM 603 C C . VAL A 1 82 ? 5.207 0.045 7.541 1.00 89.31 82 VAL A C 1
ATOM 605 O O . VAL A 1 82 ? 4.498 -0.204 8.516 1.00 89.31 82 VAL A O 1
ATOM 608 N N . LEU A 1 83 ? 5.986 -0.878 6.969 1.00 90.62 83 LEU A N 1
ATOM 609 C CA . LEU A 1 83 ? 6.066 -2.254 7.462 1.00 90.62 83 LEU A CA 1
ATOM 610 C C . LEU A 1 83 ? 6.641 -2.322 8.877 1.00 90.62 83 LEU A C 1
ATOM 612 O O . LEU A 1 83 ? 6.071 -3.018 9.711 1.00 90.62 83 LEU A O 1
ATOM 616 N N . ASN A 1 84 ? 7.687 -1.554 9.177 1.00 90.19 84 ASN A N 1
ATOM 617 C CA . ASN A 1 84 ? 8.265 -1.472 10.518 1.00 90.19 84 ASN A CA 1
ATOM 618 C C . ASN A 1 84 ? 7.269 -0.900 11.538 1.00 90.19 84 ASN A C 1
ATOM 620 O O . ASN A 1 84 ? 7.123 -1.453 12.625 1.00 90.19 84 ASN A O 1
ATOM 624 N N . SER A 1 85 ? 6.513 0.146 11.189 1.00 90.81 85 SER A N 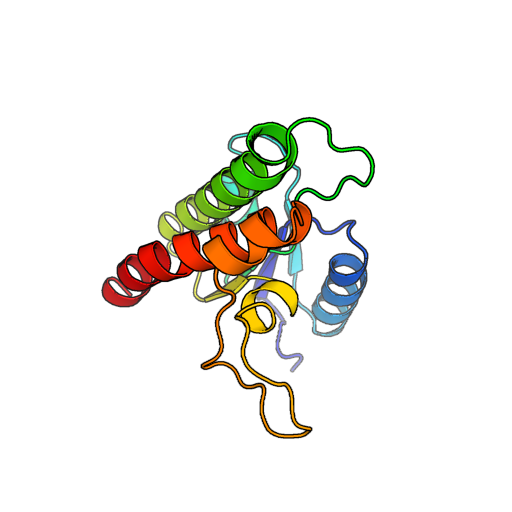1
ATOM 625 C CA . SER A 1 85 ? 5.432 0.645 12.051 1.00 90.81 85 SER A CA 1
ATOM 626 C C . SER A 1 85 ? 4.353 -0.415 12.291 1.00 90.81 85 SER A C 1
ATOM 628 O O . SER A 1 85 ? 3.863 -0.572 13.408 1.00 90.81 85 SER A O 1
ATOM 630 N N . CYS A 1 86 ? 3.989 -1.179 11.255 1.00 92.31 86 CYS A N 1
ATOM 631 C CA . CYS A 1 86 ? 3.014 -2.265 11.379 1.00 92.31 86 CYS A CA 1
ATOM 632 C C . CYS A 1 86 ? 3.527 -3.396 12.277 1.00 92.31 86 CYS A C 1
ATOM 634 O O . CYS A 1 86 ? 2.776 -3.893 13.107 1.00 92.31 86 CYS A O 1
ATOM 636 N N . ALA A 1 87 ? 4.797 -3.768 12.124 1.00 91.25 87 ALA A N 1
ATOM 637 C CA . ALA A 1 87 ? 5.482 -4.792 12.906 1.00 91.25 87 ALA A CA 1
ATOM 638 C C . ALA A 1 87 ? 5.484 -4.504 14.405 1.00 91.25 87 ALA A C 1
ATOM 640 O O . ALA A 1 87 ? 5.306 -5.401 15.224 1.00 91.25 87 ALA A O 1
ATOM 641 N N . ASN A 1 88 ? 5.683 -3.233 14.746 1.00 90.62 88 ASN A N 1
ATOM 642 C CA . ASN A 1 88 ? 5.739 -2.764 16.123 1.00 90.62 88 ASN A CA 1
ATOM 643 C C . ASN A 1 88 ? 4.342 -2.578 16.742 1.00 90.62 88 ASN A C 1
ATOM 645 O O . ASN A 1 88 ? 4.233 -2.301 17.936 1.00 90.62 88 ASN A O 1
ATOM 649 N N . SER A 1 89 ? 3.266 -2.731 15.961 1.00 91.31 89 SER A N 1
ATOM 650 C CA . SER A 1 89 ? 1.887 -2.586 16.426 1.00 91.31 89 SER A CA 1
ATOM 651 C C . SER A 1 89 ? 1.237 -3.945 16.670 1.00 91.31 89 SER A C 1
ATOM 653 O O . SER A 1 89 ? 0.991 -4.717 15.748 1.00 91.31 89 SER A O 1
ATOM 655 N N . SER A 1 90 ? 0.839 -4.204 17.916 1.00 93.81 90 SER A N 1
ATOM 656 C CA . SER A 1 90 ? 0.138 -5.438 18.307 1.00 93.81 90 SER A CA 1
ATOM 657 C C . SER A 1 90 ? -1.293 -5.552 17.762 1.00 93.81 90 SER A C 1
ATOM 659 O O . SER A 1 90 ? -1.905 -6.617 17.836 1.00 93.81 90 SER A O 1
ATOM 661 N N . SER A 1 91 ? -1.849 -4.456 17.237 1.00 95.00 91 SER A N 1
ATOM 662 C CA . SER A 1 91 ? -3.226 -4.404 16.725 1.00 95.00 91 SER A CA 1
ATOM 663 C C . SER A 1 91 ? -3.352 -4.782 15.247 1.00 95.00 91 SER A C 1
ATOM 665 O O . SER A 1 91 ? -4.431 -5.201 14.817 1.00 95.00 91 SER A O 1
ATOM 667 N N . ILE A 1 92 ? -2.262 -4.683 14.478 1.00 95.44 92 ILE A N 1
ATOM 668 C CA . ILE A 1 92 ? -2.273 -4.922 13.034 1.00 95.44 92 ILE A CA 1
ATOM 669 C C . ILE A 1 92 ? -2.353 -6.420 12.758 1.00 95.44 92 ILE A C 1
ATOM 671 O O . ILE A 1 92 ? -1.515 -7.201 13.189 1.00 95.44 92 ILE A O 1
ATOM 675 N N . LYS A 1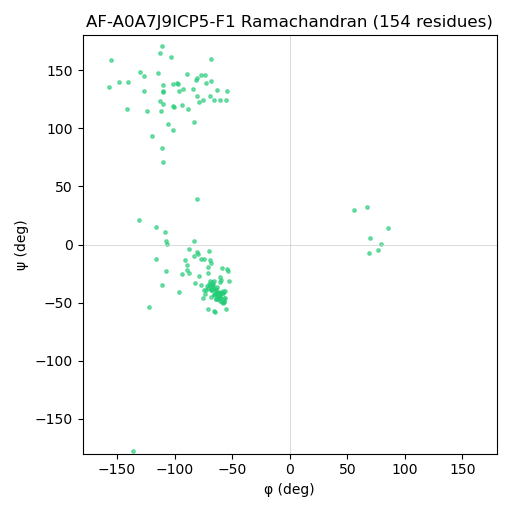 93 ? -3.360 -6.821 11.980 1.00 93.94 93 LYS A N 1
ATOM 676 C CA . LYS A 1 93 ? -3.594 -8.220 11.586 1.00 93.94 93 LYS A CA 1
ATOM 677 C C . LYS A 1 93 ? -3.254 -8.481 10.126 1.00 93.94 93 LYS A C 1
ATOM 679 O O . LYS A 1 93 ? -3.087 -9.628 9.720 1.00 93.94 93 LYS A O 1
ATOM 684 N N . ARG A 1 94 ? -3.250 -7.432 9.298 1.00 92.44 94 ARG A N 1
ATOM 685 C CA . ARG A 1 94 ? -3.007 -7.550 7.858 1.00 92.44 94 ARG A CA 1
ATOM 686 C C . ARG A 1 94 ? -2.500 -6.252 7.256 1.00 92.44 94 ARG A C 1
ATOM 688 O O . ARG A 1 94 ? -3.098 -5.196 7.449 1.00 92.44 94 ARG A O 1
ATOM 695 N N . VAL A 1 95 ? -1.480 -6.371 6.417 1.00 93.62 95 VAL A N 1
ATOM 696 C CA . VAL A 1 95 ? -1.040 -5.305 5.517 1.00 93.62 95 VAL A CA 1
ATOM 697 C C . VAL A 1 95 ? -1.375 -5.712 4.084 1.00 93.62 95 VAL A C 1
ATOM 699 O O . VAL A 1 95 ? -1.123 -6.841 3.672 1.00 93.62 95 VAL A O 1
ATOM 702 N N . VAL A 1 96 ? -1.985 -4.802 3.331 1.00 92.88 96 VAL A N 1
ATOM 703 C CA . VAL A 1 96 ? -2.286 -4.936 1.906 1.00 92.88 96 VAL A CA 1
ATOM 704 C C . VAL A 1 96 ? -1.419 -3.933 1.164 1.00 92.88 96 VAL A C 1
ATOM 706 O O . VAL A 1 96 ? -1.578 -2.725 1.330 1.00 92.88 96 VAL A O 1
ATOM 709 N N . LEU A 1 97 ? -0.497 -4.432 0.350 1.00 89.62 97 LEU A N 1
ATOM 710 C CA . LEU A 1 97 ? 0.399 -3.611 -0.455 1.00 89.62 97 LEU A CA 1
ATOM 711 C C . LEU A 1 97 ? -0.170 -3.462 -1.867 1.00 89.62 97 LEU A C 1
ATOM 713 O O . LEU A 1 97 ? -0.572 -4.445 -2.491 1.00 89.62 97 LEU A O 1
ATOM 717 N N . THR A 1 98 ? -0.206 -2.232 -2.374 1.00 86.38 98 THR A N 1
ATOM 718 C CA . THR A 1 98 ? -0.633 -1.963 -3.750 1.00 86.38 98 THR A CA 1
ATOM 719 C C . THR A 1 98 ? 0.566 -2.056 -4.678 1.00 86.38 98 THR A C 1
ATOM 721 O O . THR A 1 98 ? 1.490 -1.251 -4.587 1.00 86.38 98 THR A O 1
ATOM 724 N N . PHE A 1 99 ? 0.525 -3.016 -5.597 1.00 82.75 99 PHE A N 1
ATOM 725 C CA . PHE A 1 99 ? 1.526 -3.177 -6.645 1.00 82.75 99 PHE A CA 1
ATOM 726 C C . PHE A 1 99 ? 0.945 -2.853 -8.021 1.00 82.75 99 PHE A C 1
ATOM 728 O O . PHE A 1 99 ? -0.260 -2.676 -8.197 1.00 82.75 99 PHE A O 1
ATOM 735 N N . ILE A 1 100 ? 1.828 -2.784 -9.010 1.00 78.31 100 ILE A N 1
ATOM 736 C CA . ILE A 1 100 ? 1.497 -2.540 -10.410 1.00 78.31 100 ILE A CA 1
ATOM 737 C C . ILE A 1 100 ? 1.843 -3.775 -11.242 1.00 78.31 100 ILE A C 1
ATOM 739 O O . ILE A 1 100 ? 2.833 -4.453 -10.981 1.00 78.31 100 ILE A O 1
ATOM 743 N N . ILE A 1 101 ? 1.075 -4.023 -12.303 1.00 82.25 101 ILE A N 1
ATOM 744 C CA . ILE A 1 101 ? 1.276 -5.138 -13.249 1.00 82.25 101 ILE A CA 1
ATOM 745 C C . ILE A 1 101 ? 2.688 -5.189 -13.866 1.00 82.25 101 ILE A C 1
ATOM 747 O O . ILE A 1 101 ? 3.155 -6.226 -14.340 1.00 82.25 101 ILE A O 1
ATOM 751 N N . ALA A 1 102 ? 3.405 -4.068 -13.854 1.00 77.19 102 ALA A N 1
ATOM 752 C CA . ALA A 1 102 ? 4.786 -4.006 -14.297 1.00 77.19 102 ALA A CA 1
ATOM 753 C C . ALA A 1 102 ? 5.776 -4.743 -13.388 1.00 77.19 102 ALA A C 1
ATOM 755 O O . ALA A 1 102 ? 6.871 -5.032 -13.844 1.00 77.19 102 ALA A O 1
ATOM 756 N N . ALA A 1 103 ? 5.413 -5.089 -12.152 1.00 74.19 103 ALA A N 1
ATOM 757 C CA . ALA A 1 103 ? 6.238 -5.946 -11.297 1.00 74.19 103 ALA A CA 1
ATOM 758 C C . ALA A 1 103 ? 6.199 -7.430 -11.713 1.00 74.19 103 ALA A C 1
ATOM 760 O O . ALA A 1 103 ? 7.014 -8.217 -11.247 1.00 74.19 103 ALA A O 1
ATOM 761 N N . VAL A 1 104 ? 5.266 -7.805 -12.594 1.00 82.19 104 VAL A N 1
ATOM 762 C CA . VAL A 1 104 ? 4.993 -9.198 -12.987 1.00 82.19 104 VAL A CA 1
ATOM 763 C C . VAL A 1 104 ? 5.415 -9.464 -14.437 1.00 82.19 104 VAL A C 1
ATOM 765 O O . VAL A 1 104 ? 5.853 -10.553 -14.796 1.00 82.19 104 VAL A O 1
ATOM 768 N N . THR A 1 105 ? 5.270 -8.469 -15.314 1.00 82.56 105 THR A N 1
ATOM 769 C CA . THR A 1 105 ? 5.146 -8.723 -16.756 1.00 82.56 105 THR A CA 1
ATOM 770 C C . THR A 1 105 ? 6.360 -8.359 -17.617 1.00 82.56 105 THR A C 1
ATOM 772 O O . THR A 1 105 ? 6.274 -8.500 -18.842 1.00 82.56 105 THR A O 1
ATOM 775 N N . TYR A 1 106 ? 7.472 -7.897 -17.037 1.00 79.31 106 TYR A N 1
ATOM 776 C CA . TYR A 1 106 ? 8.695 -7.520 -17.765 1.00 79.31 106 TYR A CA 1
ATOM 777 C C . TYR A 1 106 ? 9.837 -8.506 -17.494 1.00 79.31 106 TYR A C 1
ATOM 779 O O . TYR A 1 106 ? 10.811 -8.186 -16.831 1.00 79.31 106 TYR A O 1
ATOM 787 N N . ASN A 1 107 ? 9.740 -9.723 -18.017 1.00 82.88 107 ASN A N 1
ATOM 788 C CA . ASN A 1 107 ? 10.734 -10.778 -17.767 1.00 82.88 107 ASN A CA 1
ATOM 789 C C . ASN A 1 107 ? 11.233 -11.479 -19.035 1.00 82.88 107 ASN A C 1
ATOM 791 O O . ASN A 1 107 ? 11.681 -12.620 -18.990 1.00 82.88 107 ASN A O 1
ATOM 795 N N . GLY A 1 108 ? 11.082 -10.830 -20.192 1.00 80.62 108 GLY A N 1
ATOM 796 C CA . GLY A 1 108 ? 11.491 -11.373 -21.490 1.00 80.62 108 GLY A CA 1
ATOM 797 C C . GLY A 1 108 ? 10.672 -12.568 -21.998 1.00 80.62 108 GLY A C 1
ATOM 798 O O . GLY A 1 108 ? 10.844 -12.964 -23.151 1.00 80.62 108 GLY A O 1
ATOM 799 N N . LYS A 1 109 ? 9.752 -13.128 -21.201 1.00 83.69 109 LYS A N 1
ATOM 800 C CA . LYS A 1 109 ? 8.884 -14.232 -21.626 1.00 83.69 109 LYS A CA 1
ATOM 801 C C . LYS A 1 109 ? 7.806 -13.735 -22.593 1.00 83.69 109 LYS A C 1
ATOM 803 O O . LYS A 1 109 ? 7.274 -12.630 -22.470 1.00 83.69 109 LYS A O 1
ATOM 808 N N . ARG A 1 110 ? 7.439 -14.580 -23.560 1.00 81.75 110 ARG A N 1
ATOM 809 C CA . ARG A 1 110 ? 6.374 -14.276 -24.525 1.00 81.75 110 ARG A CA 1
ATOM 810 C C . ARG A 1 110 ? 5.014 -14.278 -23.822 1.00 81.75 110 ARG A C 1
ATOM 812 O O . ARG A 1 110 ? 4.653 -15.263 -23.187 1.00 81.75 110 ARG A O 1
ATOM 819 N N . ARG A 1 111 ? 4.242 -13.202 -23.986 1.00 82.19 111 ARG A N 1
ATOM 820 C CA . ARG A 1 111 ? 2.865 -13.117 -23.480 1.00 82.19 111 ARG A CA 1
ATOM 821 C C . ARG A 1 111 ? 1.915 -13.878 -24.410 1.00 82.19 111 ARG A C 1
ATOM 823 O O . ARG A 1 111 ? 1.843 -13.568 -25.599 1.00 82.19 111 ARG A O 1
ATOM 830 N N . THR A 1 112 ? 1.188 -14.849 -23.871 1.00 80.12 112 THR A N 1
ATOM 831 C CA . THR A 1 112 ? -0.023 -15.432 -24.475 1.00 80.12 112 THR A CA 1
ATOM 832 C C . THR A 1 112 ? -1.232 -15.063 -23.598 1.00 80.12 112 THR A C 1
ATOM 834 O O . THR A 1 112 ? -1.017 -14.597 -22.476 1.00 80.12 112 THR A O 1
ATOM 837 N N . PRO A 1 113 ? -2.485 -15.207 -24.075 1.00 74.50 113 PRO A N 1
ATOM 838 C CA . PRO A 1 113 ? -3.677 -14.815 -23.311 1.00 74.50 113 PRO A CA 1
ATOM 839 C C . PRO A 1 113 ? -3.754 -15.409 -21.896 1.00 74.50 113 PRO A C 1
ATOM 841 O O . PRO A 1 113 ? -4.218 -14.726 -20.991 1.00 74.50 113 PRO A O 1
ATOM 844 N N . ASP A 1 114 ? -3.211 -16.613 -21.703 1.00 75.62 114 ASP A N 1
ATOM 845 C CA . ASP A 1 114 ? -3.220 -17.338 -20.424 1.00 75.62 114 ASP A CA 1
ATOM 846 C C . ASP A 1 114 ? -1.836 -17.399 -19.749 1.00 75.62 114 ASP A C 1
ATOM 848 O O . ASP A 1 114 ? -1.624 -18.180 -18.829 1.00 75.62 114 ASP A O 1
ATOM 852 N N . ALA A 1 115 ? -0.849 -16.634 -20.232 1.00 78.69 115 ALA A N 1
ATOM 853 C CA . ALA A 1 115 ? 0.532 -16.786 -19.764 1.00 78.69 115 ALA A CA 1
ATOM 854 C C . ALA A 1 115 ? 0.818 -16.125 -18.414 1.00 78.69 115 ALA A C 1
ATOM 856 O O . ALA A 1 115 ? 1.774 -16.529 -17.766 1.00 78.69 115 ALA A O 1
ATOM 857 N N . VAL A 1 116 ? 0.094 -15.068 -18.040 1.00 84.94 116 VAL A N 1
ATOM 858 C CA . VAL A 1 116 ? 0.478 -14.205 -16.913 1.00 84.94 116 VAL A CA 1
ATOM 859 C C . VAL A 1 116 ? -0.344 -14.552 -15.679 1.00 84.94 116 VAL A C 1
ATOM 861 O O . VAL A 1 116 ? -1.559 -14.369 -15.684 1.00 84.94 116 VAL A O 1
ATOM 864 N N . ASP A 1 117 ? 0.339 -14.971 -14.618 1.00 86.38 117 ASP A N 1
ATOM 865 C CA . ASP A 1 117 ? -0.231 -15.269 -13.303 1.00 86.38 117 ASP A CA 1
ATOM 866 C C . ASP A 1 117 ? 0.653 -14.692 -12.174 1.00 86.38 117 ASP A C 1
ATOM 868 O O . ASP A 1 117 ? 1.667 -14.035 -12.428 1.00 86.38 117 ASP A O 1
ATOM 872 N N . GLU A 1 118 ? 0.278 -14.924 -10.916 1.00 83.56 118 GLU A N 1
ATOM 873 C CA . GLU A 1 118 ? 0.998 -14.442 -9.731 1.00 83.56 118 GLU A CA 1
ATOM 874 C C . GLU A 1 118 ? 2.353 -15.135 -9.486 1.00 83.56 118 GLU A C 1
ATOM 876 O O . GLU A 1 118 ? 3.096 -14.718 -8.599 1.00 83.56 118 GLU A O 1
ATOM 881 N N . SER A 1 119 ? 2.708 -16.168 -10.262 1.00 83.69 119 SER A N 1
ATOM 882 C CA . SER A 1 119 ? 4.047 -16.776 -10.235 1.00 83.69 119 SER A CA 1
ATOM 883 C C . SER A 1 119 ? 5.058 -16.025 -11.108 1.00 83.69 119 SER A C 1
ATOM 885 O O . SER A 1 119 ? 6.261 -16.303 -11.063 1.00 83.69 119 SER A O 1
ATOM 887 N N . TRP A 1 120 ? 4.593 -15.072 -11.921 1.00 85.75 120 TRP A N 1
ATOM 888 C CA . TRP A 1 120 ? 5.455 -14.252 -12.757 1.00 85.75 120 TRP A CA 1
ATOM 889 C C . TRP A 1 120 ? 6.024 -13.066 -11.984 1.00 85.75 120 TRP A C 1
ATOM 891 O O . TRP A 1 120 ? 5.316 -12.302 -11.336 1.00 85.75 120 TRP A O 1
ATOM 901 N N . PHE A 1 121 ? 7.325 -12.865 -12.145 1.00 83.75 121 PHE A N 1
ATOM 902 C CA . PHE A 1 121 ? 8.042 -11.712 -11.620 1.00 83.75 121 PHE A CA 1
ATOM 903 C C . PHE A 1 121 ? 8.805 -11.049 -12.755 1.00 83.75 121 PHE A C 1
ATOM 905 O O . PHE A 1 121 ? 9.281 -11.734 -13.666 1.00 83.75 121 PHE A O 1
ATOM 912 N N . THR A 1 122 ? 8.896 -9.725 -12.703 1.00 81.75 122 THR A N 1
ATOM 913 C CA . THR A 1 122 ? 9.724 -8.918 -13.596 1.00 81.75 122 THR A CA 1
ATOM 914 C C . THR A 1 122 ? 11.203 -9.164 -13.326 1.00 81.75 122 THR A C 1
ATOM 916 O O . THR A 1 122 ? 11.635 -9.284 -12.183 1.00 81.75 122 THR A O 1
ATOM 919 N N . ASP A 1 123 ? 11.977 -9.214 -14.404 1.00 81.94 123 ASP A N 1
ATOM 920 C CA . ASP A 1 123 ? 13.424 -9.363 -14.378 1.00 81.94 123 ASP A CA 1
ATOM 921 C C . ASP A 1 123 ? 14.070 -7.969 -14.427 1.00 81.94 123 ASP A C 1
ATOM 923 O O . ASP A 1 123 ? 13.85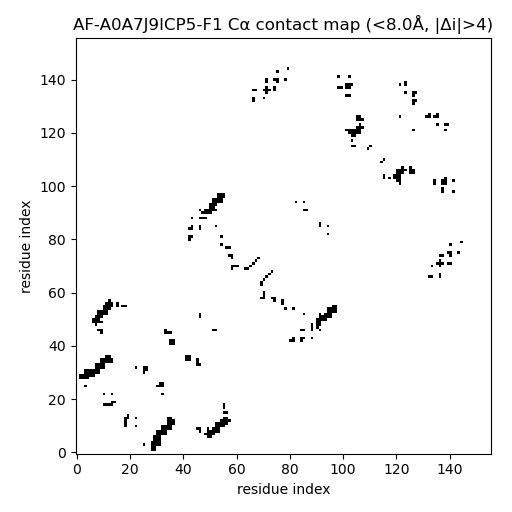5 -7.185 -15.359 1.00 81.94 123 ASP A O 1
ATOM 927 N N . LEU A 1 124 ? 14.851 -7.642 -13.397 1.00 75.56 124 LEU A N 1
ATOM 928 C CA . LEU A 1 124 ? 15.495 -6.336 -13.275 1.00 75.56 124 LEU A CA 1
ATOM 929 C C . LEU A 1 124 ? 16.553 -6.101 -14.355 1.00 75.56 124 LEU A C 1
ATOM 931 O O . LEU A 1 124 ? 16.679 -4.974 -14.836 1.00 75.56 124 LEU A O 1
ATOM 935 N N . ASP A 1 125 ? 17.286 -7.133 -14.767 1.00 80.44 125 ASP A N 1
ATOM 936 C CA . ASP A 1 125 ? 18.301 -7.022 -15.814 1.00 80.44 125 ASP A CA 1
ATOM 937 C C . ASP A 1 125 ? 17.644 -6.819 -17.178 1.00 80.44 125 ASP A C 1
ATOM 939 O O . ASP A 1 125 ? 18.082 -5.975 -17.969 1.00 80.44 125 ASP A O 1
ATOM 943 N N . TYR A 1 126 ? 16.508 -7.480 -17.406 1.00 79.56 126 TYR A N 1
ATOM 944 C CA . TYR A 1 126 ? 15.666 -7.214 -18.568 1.00 79.56 126 TYR A CA 1
ATOM 945 C C . TYR A 1 126 ? 15.160 -5.760 -18.590 1.00 79.56 126 TYR A C 1
ATOM 947 O O . TYR A 1 126 ? 15.268 -5.074 -19.610 1.00 79.56 126 TYR A O 1
ATOM 955 N N . CYS A 1 127 ? 14.666 -5.235 -17.462 1.00 75.56 127 CYS A N 1
ATOM 956 C CA . CYS A 1 127 ? 14.222 -3.841 -17.365 1.00 75.56 127 CYS A CA 1
ATOM 957 C C . CYS A 1 127 ? 15.352 -2.820 -17.557 1.00 75.56 127 CYS A C 1
ATOM 959 O O . CYS A 1 127 ? 15.135 -1.787 -18.200 1.00 75.56 127 CYS A O 1
ATOM 961 N N . ARG A 1 128 ? 16.554 -3.101 -17.036 1.00 73.19 128 ARG A N 1
ATOM 962 C CA . ARG A 1 128 ? 17.753 -2.269 -17.237 1.00 73.19 128 ARG A CA 1
ATOM 963 C C . ARG A 1 128 ? 18.113 -2.174 -18.718 1.00 73.19 128 ARG A C 1
ATOM 965 O O . ARG A 1 128 ? 18.357 -1.072 -19.207 1.00 73.19 128 ARG A O 1
ATOM 972 N N . GLY A 1 129 ? 18.050 -3.291 -19.447 1.00 73.06 129 GLY A N 1
ATOM 973 C CA . GLY A 1 129 ? 18.266 -3.323 -20.898 1.00 73.06 129 GLY A CA 1
ATOM 974 C C . GLY A 1 129 ? 17.275 -2.459 -21.689 1.00 73.06 129 GLY A C 1
ATOM 975 O O . GLY A 1 129 ? 17.639 -1.874 -22.708 1.00 73.06 129 GLY A O 1
ATOM 976 N N . LEU A 1 130 ? 16.045 -2.309 -21.188 1.00 72.12 130 LEU A N 1
ATOM 977 C CA . LEU A 1 130 ? 15.004 -1.464 -21.785 1.00 72.12 130 LEU A CA 1
ATOM 978 C C . LEU A 1 130 ? 15.048 0.007 -21.322 1.00 72.12 130 LEU A C 1
ATOM 980 O O . LEU A 1 130 ? 14.265 0.817 -21.817 1.00 72.12 130 LEU A O 1
ATOM 984 N N . LYS A 1 131 ? 15.944 0.369 -20.389 1.00 66.81 131 LYS A N 1
ATOM 985 C CA . LYS A 1 131 ? 16.067 1.708 -19.773 1.00 66.81 131 LYS A CA 1
ATOM 986 C C . LYS A 1 131 ? 14.783 2.231 -19.117 1.00 66.81 131 LYS A C 1
ATOM 988 O O . LYS A 1 131 ? 14.569 3.444 -19.055 1.00 66.81 131 LYS A O 1
ATOM 993 N N . VAL A 1 132 ? 13.918 1.350 -18.608 1.00 65.50 132 VAL A N 1
ATOM 994 C CA . VAL A 1 132 ? 12.621 1.792 -18.079 1.00 65.50 132 VAL A CA 1
ATOM 995 C C . VAL A 1 132 ? 12.598 1.877 -16.560 1.00 65.50 132 VAL A C 1
ATOM 997 O O . VAL A 1 132 ? 12.393 0.915 -15.824 1.00 65.50 132 VAL A O 1
ATOM 1000 N N . CYS A 1 133 ? 12.779 3.104 -16.108 1.00 58.97 133 CYS A N 1
ATOM 1001 C CA . CYS A 1 133 ? 13.120 3.472 -14.748 1.00 58.97 133 CYS A CA 1
ATOM 1002 C C . CYS A 1 133 ? 11.969 3.307 -13.739 1.00 58.97 133 CYS A C 1
ATOM 1004 O O . CYS A 1 133 ? 12.168 2.802 -12.634 1.00 58.97 133 CYS A O 1
ATOM 1006 N N . VAL A 1 134 ? 10.741 3.644 -14.144 1.00 59.88 134 VAL A N 1
ATOM 1007 C CA . VAL A 1 134 ? 9.546 3.498 -13.294 1.00 59.88 134 VAL A CA 1
ATOM 1008 C C . VAL A 1 134 ? 9.231 2.026 -12.989 1.00 59.88 134 VAL A C 1
ATOM 1010 O O . VAL A 1 134 ? 8.753 1.696 -11.906 1.00 59.88 134 VAL A O 1
ATOM 1013 N N . TRP A 1 135 ? 9.554 1.120 -13.921 1.00 61.38 135 TRP A N 1
ATOM 1014 C CA . TRP A 1 135 ? 9.335 -0.318 -13.750 1.00 61.38 135 TRP A CA 1
ATOM 1015 C C . TRP A 1 135 ? 10.381 -0.946 -12.833 1.00 61.38 135 TRP A C 1
ATOM 1017 O O . TRP A 1 135 ? 10.042 -1.831 -12.050 1.00 61.38 135 TRP A O 1
ATOM 1027 N N . ILE A 1 136 ? 11.622 -0.457 -12.886 1.00 59.97 136 ILE A N 1
ATOM 1028 C CA . ILE A 1 136 ? 12.688 -0.868 -11.966 1.00 59.97 136 ILE A CA 1
ATOM 1029 C C . ILE A 1 136 ? 12.319 -0.459 -10.538 1.00 59.97 136 ILE A C 1
ATOM 1031 O O . ILE A 1 136 ? 12.364 -1.302 -9.653 1.00 59.97 136 ILE A O 1
ATOM 1035 N N . SER A 1 137 ? 11.863 0.779 -10.309 1.00 58.78 137 SER A N 1
ATOM 1036 C CA . SER A 1 137 ? 11.417 1.223 -8.975 1.00 58.78 137 SER A CA 1
ATOM 1037 C C . SER A 1 137 ? 10.288 0.346 -8.414 1.00 58.78 137 SER A C 1
ATOM 1039 O O . SER A 1 137 ? 10.385 -0.165 -7.293 1.00 58.78 137 SER A O 1
ATOM 1041 N N . ALA A 1 138 ? 9.248 0.101 -9.216 1.00 60.75 138 ALA A N 1
ATOM 1042 C CA . ALA A 1 138 ? 8.110 -0.718 -8.811 1.00 60.75 138 ALA A CA 1
ATOM 1043 C C . ALA A 1 138 ? 8.485 -2.186 -8.541 1.00 60.75 138 ALA A C 1
ATOM 1045 O O . ALA A 1 138 ? 8.017 -2.776 -7.566 1.00 60.75 138 ALA A O 1
ATOM 1046 N N . THR A 1 139 ? 9.338 -2.770 -9.386 1.00 59.78 139 THR A N 1
ATOM 1047 C CA . THR A 1 139 ? 9.746 -4.177 -9.266 1.00 59.78 139 THR A CA 1
ATOM 1048 C C . THR A 1 139 ? 10.738 -4.377 -8.137 1.00 59.78 139 THR A C 1
ATOM 1050 O O . THR A 1 139 ? 10.563 -5.289 -7.342 1.00 59.78 139 THR A O 1
ATOM 1053 N N . SER A 1 140 ? 11.757 -3.529 -8.023 1.00 59.41 140 SER A N 1
ATOM 1054 C CA . SER A 1 140 ? 12.750 -3.631 -6.954 1.00 59.41 140 SER A CA 1
ATOM 1055 C C . SER A 1 140 ? 12.114 -3.419 -5.584 1.00 59.41 140 SER A C 1
ATOM 1057 O O . SER A 1 140 ? 12.464 -4.130 -4.649 1.00 59.41 140 SER A O 1
ATOM 1059 N N . SER A 1 141 ? 11.122 -2.524 -5.472 1.00 58.50 141 SER A N 1
ATOM 1060 C CA . SER A 1 141 ? 10.309 -2.421 -4.255 1.00 58.50 141 SER A CA 1
ATOM 1061 C C . SER A 1 141 ? 9.624 -3.755 -3.960 1.00 58.50 141 SER A C 1
ATOM 1063 O O . SER A 1 141 ? 9.766 -4.271 -2.862 1.00 58.50 141 SER A O 1
ATOM 1065 N N . HIS A 1 142 ? 8.954 -4.369 -4.941 1.00 61.78 142 HIS A N 1
ATOM 1066 C CA . HIS A 1 142 ? 8.328 -5.681 -4.761 1.00 61.78 142 HIS A CA 1
ATOM 1067 C C . HIS A 1 142 ? 9.332 -6.787 -4.396 1.00 61.78 142 HIS A C 1
ATOM 1069 O O . HIS A 1 142 ? 9.066 -7.541 -3.472 1.00 61.78 142 HIS A O 1
ATOM 1075 N N . ALA A 1 143 ? 10.491 -6.863 -5.055 1.00 54.84 143 ALA A N 1
ATOM 1076 C CA . ALA A 1 143 ? 11.517 -7.875 -4.805 1.00 54.84 143 ALA A CA 1
ATOM 1077 C C . ALA A 1 143 ? 12.105 -7.765 -3.386 1.00 54.84 143 ALA A C 1
ATOM 1079 O O . ALA A 1 143 ? 12.165 -8.760 -2.662 1.00 54.84 143 ALA A O 1
ATOM 1080 N N . ILE A 1 144 ? 12.455 -6.547 -2.957 1.00 55.88 144 ILE A N 1
ATOM 1081 C CA . ILE A 1 144 ? 12.940 -6.274 -1.594 1.00 55.88 144 ILE A CA 1
ATOM 1082 C C . ILE A 1 144 ? 11.850 -6.617 -0.574 1.00 55.88 144 ILE A C 1
ATOM 1084 O O . ILE A 1 144 ? 12.112 -7.276 0.434 1.00 55.88 144 ILE A O 1
ATOM 1088 N N . LEU A 1 145 ? 10.602 -6.256 -0.876 1.00 53.91 145 LEU A N 1
ATOM 1089 C CA . LEU A 1 145 ? 9.468 -6.588 -0.027 1.00 53.91 145 LEU A CA 1
ATOM 1090 C C . LEU A 1 145 ? 9.221 -8.088 0.018 1.00 53.91 145 LEU A C 1
ATOM 1092 O O . LEU A 1 145 ? 8.939 -8.577 1.091 1.00 53.91 145 LEU A O 1
ATOM 1096 N N . THR A 1 146 ? 9.370 -8.855 -1.061 1.00 52.28 146 THR A N 1
ATOM 1097 C CA . THR A 1 146 ? 9.232 -10.317 -0.989 1.00 52.28 146 THR A CA 1
ATOM 1098 C C . THR A 1 146 ? 10.308 -10.950 -0.108 1.00 52.28 146 THR A C 1
ATOM 1100 O O . THR A 1 146 ? 9.977 -11.836 0.675 1.00 52.28 146 THR A O 1
ATOM 1103 N N . SER A 1 147 ? 11.559 -10.466 -0.148 1.00 47.50 147 SER A N 1
ATOM 1104 C CA . SER A 1 147 ? 12.623 -10.968 0.735 1.00 47.50 147 SER A CA 1
ATOM 1105 C C . SER A 1 147 ? 12.410 -10.609 2.208 1.00 47.50 147 SER A C 1
ATOM 1107 O O . SER A 1 147 ? 12.638 -11.448 3.078 1.00 47.50 147 SER A O 1
ATOM 1109 N N . GLU A 1 148 ? 11.929 -9.399 2.505 1.00 43.59 148 GLU A N 1
ATOM 1110 C CA . GLU A 1 148 ? 11.671 -8.972 3.886 1.00 43.59 148 GLU A CA 1
ATOM 1111 C C . GLU A 1 148 ? 10.317 -9.459 4.424 1.00 43.59 148 GLU A C 1
ATOM 1113 O O . GLU A 1 148 ? 10.199 -9.807 5.598 1.00 43.59 148 GLU A O 1
ATOM 1118 N N . LEU A 1 149 ? 9.295 -9.567 3.571 1.00 39.38 149 LEU A N 1
ATOM 1119 C CA . LEU A 1 149 ? 7.999 -10.152 3.913 1.00 39.38 149 LEU A CA 1
ATOM 1120 C C . LEU A 1 149 ? 8.125 -11.643 4.189 1.00 39.38 149 LEU A C 1
ATOM 1122 O O . LEU A 1 149 ? 7.441 -12.104 5.087 1.00 39.38 149 LEU A O 1
ATOM 1126 N N . LEU A 1 150 ? 9.014 -12.379 3.508 1.00 32.19 150 LEU A N 1
ATOM 1127 C CA . LEU A 1 150 ? 9.350 -13.760 3.878 1.00 32.19 150 LEU A CA 1
ATOM 1128 C C . LEU A 1 150 ? 9.847 -13.842 5.330 1.00 32.19 150 LEU A C 1
ATOM 1130 O O . LEU A 1 150 ? 9.435 -14.730 6.072 1.00 32.19 150 LEU A O 1
ATOM 1134 N N . HIS A 1 151 ? 10.660 -12.878 5.772 1.00 30.33 151 HIS A N 1
ATOM 1135 C CA . HIS A 1 151 ? 11.074 -12.763 7.173 1.00 30.33 151 HIS A CA 1
ATOM 1136 C C . HIS A 1 151 ? 9.915 -12.385 8.115 1.00 30.33 151 HIS A C 1
ATOM 1138 O O . HIS A 1 151 ? 9.854 -12.888 9.237 1.00 30.33 151 HIS A O 1
ATOM 1144 N N . PHE A 1 152 ? 8.979 -11.545 7.668 1.00 29.11 152 PHE A N 1
ATOM 1145 C CA . PHE A 1 152 ? 7.804 -11.138 8.448 1.00 29.11 152 PHE A CA 1
ATOM 1146 C C . PHE A 1 152 ? 6.724 -12.219 8.562 1.00 29.11 152 PHE A C 1
ATOM 1148 O O . PHE A 1 152 ? 6.149 -12.392 9.632 1.00 29.11 152 PHE A O 1
ATOM 1155 N N . THR A 1 153 ? 6.463 -12.980 7.497 1.00 30.88 153 THR A N 1
ATOM 1156 C CA . THR A 1 153 ? 5.524 -14.111 7.503 1.00 30.88 153 THR A CA 1
ATOM 1157 C C . THR A 1 153 ? 6.053 -15.298 8.294 1.00 30.88 153 THR A C 1
ATOM 1159 O O . THR A 1 153 ? 5.261 -16.096 8.770 1.00 30.88 153 THR A O 1
ATOM 1162 N N . CYS A 1 154 ? 7.374 -15.422 8.451 1.00 26.44 154 CYS A N 1
ATOM 1163 C CA . CYS A 1 154 ? 7.978 -16.455 9.295 1.00 26.44 154 CYS A CA 1
ATOM 1164 C C . CYS A 1 154 ? 7.900 -16.140 10.801 1.00 26.44 154 CYS A C 1
ATOM 1166 O O . CYS A 1 154 ? 8.155 -17.032 11.603 1.00 26.44 154 CYS A O 1
ATOM 1168 N N . ASN A 1 155 ? 7.553 -14.906 11.187 1.00 28.05 155 ASN A N 1
ATOM 1169 C CA . ASN A 1 155 ? 7.450 -14.464 12.584 1.00 28.05 155 ASN A CA 1
ATOM 1170 C C . ASN A 1 155 ? 6.014 -14.065 12.999 1.00 28.05 155 ASN A C 1
ATOM 1172 O O . ASN A 1 155 ? 5.842 -13.429 14.041 1.00 28.05 155 ASN A O 1
ATOM 1176 N N . LEU A 1 156 ? 4.999 -14.439 12.208 1.00 32.22 156 LEU A N 1
ATOM 1177 C CA . LEU A 1 156 ? 3.568 -14.303 12.520 1.00 32.22 156 LEU A CA 1
ATOM 1178 C C . LEU A 1 156 ? 2.871 -15.665 12.533 1.00 32.22 156 LEU A C 1
ATOM 1180 O O . LEU A 1 156 ? 3.161 -16.483 11.633 1.00 32.22 156 LEU A O 1
#

pLDDT: mean 79.65, std 16.56, range [26.44, 97.31]

Foldseek 3Di:
DQPAAPAEEEEEPCVDPVNVVVVVVCVVSHYHYQYFDPDVPRLLVRCARHQEYEYPDAQDDPDDPDLCVRGQVCRQVVVVSNVVSLVPYPNYDYYHYDADCLQFPADPDDDDPPPTDPVGGHDLVSCVVVVPRNSNSRNVSVVVCVVVVVVVVVVD

Nearest PDB structures (foldseek):
  4qtz-assembly1_A  TM=9.381E-01  e=5.254E-17  Medicago truncatula
  2c29-assembly1_D  TM=9.121E-01  e=5.599E-12  Vitis vinifera
  5tqm-assembly2_B  TM=8.884E-01  e=9.393E-12  Sorghum bicolor
  8fio-assembly1_A  TM=8.822E-01  e=1.793E-11  Sorghum bicolor
  6nbr-assembly1_A  TM=8.754E-01  e=8.143E-10  Piper methysticum

Organism: NCBI:txid34285

InterPro domains:
  IPR002225 3-beta hydroxysteroid dehydrogenase/isomerase [PF01073] (33-119)
  IPR036291 NAD(P)-binding domain superfamily [SSF51735] (3-135)
  IPR050425 NAD(P)-dependent dehydratase-like [PTHR10366] (8-136)

Solvent-accessible surface area (backbone atoms only — not comparable to full-atom values): 8788 Å² total; per-residue (Å²): 133,59,94,24,61,94,38,33,30,20,29,32,36,40,87,36,80,70,32,43,56,49,52,52,53,42,47,76,36,43,28,46,77,38,65,37,66,99,50,92,77,37,46,47,69,33,45,58,78,10,41,28,36,39,44,56,59,64,67,83,75,92,85,68,90,49,45,54,74,67,29,24,49,52,34,38,53,52,49,50,51,46,51,53,35,44,70,75,35,92,51,48,76,47,78,46,76,67,81,58,72,54,33,33,70,42,49,88,67,83,85,52,99,85,61,82,56,92,90,43,55,37,33,62,70,55,31,59,76,68,68,43,53,73,44,44,25,54,24,52,34,50,53,55,45,52,62,51,45,53,59,50,59,72,74,104

Mean predicted aligned error: 7.73 Å

Secondary structure (DSSP, 8-state):
--TTTT-EEEEETTTSHHHHHHHHHHHHTT-EEEEE-S-TTHHHHHHTT-SEEEE------SS-S-HIIIIIHHHHHHHHHHHHHHHT-TT--EEEE---GGGTS-SSPPP-TT---TT----HHHHHHTT-HHHHHHHHHHHHHHHHHHHHHTT-

Sequence (156 aa):
MRSGEGKTVCVTGAFGYIASCLVKQLLLRGYTVKASVRDPGSYDSAVEGCEGVFHTASPFNHDVKDPEAELLDPAVKGTLNVLNSCANSSSIKRVVLTFIIAAVTYNGKRRTPDAVDESWFTDLDYCRGLKVCVWISATSSHAILTSELLHFTCNL

Radius of gyration: 16.76 Å; Cα contacts (8 Å, |Δi|>4): 236; chains: 1; bounding box: 42×32×43 Å